Protein AF-A0A2D4P867-F1 (afdb_monomer_lite)

Foldseek 3Di:
DLPAPVPDDDPVVVLVVLVVLCVQQLPDPDLVSLLVSLVVLLCCQQVVNDDVVVCLVRPLVSLLVCLPPPDVVSLLSSLQSLQVGVCVDCCLVPDDDPSVVSSVVSLVSQCVDPDPSSVVSSPDHPVVVVVVVVVPPPPDDDD

Structure (mmCIF, N/CA/C/O backbone):
data_AF-A0A2D4P867-F1
#
_entry.id   AF-A0A2D4P867-F1
#
loop_
_atom_site.group_PDB
_atom_site.id
_atom_site.type_symbol
_atom_site.label_atom_id
_atom_site.label_alt_id
_atom_site.label_comp_id
_atom_site.label_asym_id
_atom_site.label_entity_id
_atom_site.label_seq_id
_atom_site.pdbx_PDB_ins_code
_atom_site.Cartn_x
_atom_site.Cartn_y
_atom_site.Cartn_z
_atom_site.occupancy
_atom_site.B_iso_or_equiv
_atom_site.auth_seq_id
_atom_site.auth_comp_id
_atom_site.auth_asym_id
_atom_site.auth_atom_id
_atom_site.pdbx_PDB_model_num
ATOM 1 N N . MET A 1 1 ? 0.156 -19.054 -6.663 1.00 41.53 1 MET A N 1
ATOM 2 C CA . MET A 1 1 ? 0.547 -19.445 -8.039 1.00 41.53 1 MET A CA 1
ATOM 3 C C . MET A 1 1 ? 0.154 -18.311 -8.995 1.00 41.53 1 MET A C 1
ATOM 5 O O . MET A 1 1 ? -0.761 -18.475 -9.788 1.00 41.53 1 MET A O 1
ATOM 9 N N . VAL A 1 2 ? 0.814 -17.148 -8.898 1.00 49.25 2 VAL A N 1
ATOM 10 C CA . VAL A 1 2 ? 0.695 -16.050 -9.876 1.00 49.25 2 VAL A CA 1
ATOM 11 C C . VAL A 1 2 ? 1.964 -16.117 -10.720 1.00 49.25 2 VAL A C 1
ATOM 13 O O . VAL A 1 2 ? 3.015 -15.618 -10.346 1.00 49.25 2 VAL A O 1
ATOM 16 N N . LYS A 1 3 ? 1.930 -16.904 -11.798 1.00 51.78 3 LYS A N 1
ATOM 17 C CA . LYS A 1 3 ? 3.107 -17.098 -12.653 1.00 51.78 3 LYS A CA 1
ATOM 18 C C . LYS A 1 3 ? 3.286 -15.883 -13.571 1.00 51.78 3 LYS A C 1
ATOM 20 O O . LYS A 1 3 ? 2.341 -15.509 -14.256 1.00 51.78 3 LYS A O 1
ATOM 25 N N . LYS A 1 4 ? 4.513 -15.336 -13.564 1.00 56.38 4 LYS A N 1
ATOM 26 C CA . LYS A 1 4 ? 5.119 -14.310 -14.442 1.00 56.38 4 LYS A CA 1
ATOM 27 C C . LYS A 1 4 ? 4.207 -13.778 -15.554 1.00 56.38 4 LYS A C 1
ATOM 29 O O . LYS A 1 4 ? 4.150 -14.341 -16.646 1.00 56.38 4 LYS A O 1
ATOM 34 N N . LEU A 1 5 ? 3.583 -12.634 -15.281 1.00 59.00 5 LEU A N 1
ATOM 35 C CA . LEU A 1 5 ? 2.770 -11.871 -16.234 1.00 59.00 5 LEU A CA 1
ATOM 36 C C . LEU A 1 5 ? 3.606 -11.269 -17.379 1.00 59.00 5 LEU A C 1
ATOM 38 O O . LEU A 1 5 ? 3.064 -10.947 -18.427 1.00 59.00 5 LEU A O 1
ATOM 42 N N . TYR A 1 6 ? 4.925 -11.148 -17.208 1.00 53.50 6 TYR A N 1
ATOM 43 C CA . TYR A 1 6 ? 5.788 -10.352 -18.086 1.00 53.50 6 TYR A CA 1
ATOM 44 C C . TYR A 1 6 ? 6.401 -11.104 -19.288 1.00 53.50 6 TYR A C 1
ATOM 46 O O . TYR A 1 6 ? 7.069 -10.498 -20.117 1.00 53.50 6 TYR A O 1
ATOM 54 N N . ASN A 1 7 ? 6.182 -12.416 -19.443 1.00 53.56 7 ASN A N 1
ATOM 55 C CA . ASN A 1 7 ? 6.927 -13.196 -20.448 1.00 53.56 7 ASN A CA 1
ATOM 56 C C . ASN A 1 7 ? 6.487 -13.007 -21.918 1.00 53.56 7 ASN A C 1
ATOM 58 O O . ASN A 1 7 ? 7.154 -13.567 -22.782 1.00 53.56 7 ASN A O 1
ATOM 62 N N . ALA A 1 8 ? 5.426 -12.236 -22.205 1.00 55.47 8 ALA A N 1
ATOM 63 C CA . ALA A 1 8 ? 5.212 -11.505 -23.472 1.00 55.47 8 ALA A CA 1
ATOM 64 C C . ALA A 1 8 ? 3.845 -10.775 -23.509 1.00 55.47 8 ALA A C 1
ATOM 66 O O . ALA A 1 8 ? 2.880 -11.327 -24.043 1.00 55.47 8 ALA A O 1
ATOM 67 N N . PRO A 1 9 ? 3.733 -9.531 -23.010 1.00 52.50 9 PRO A N 1
ATOM 68 C CA . PRO A 1 9 ? 2.582 -8.684 -23.308 1.00 52.50 9 PRO A CA 1
ATOM 69 C C . PRO A 1 9 ? 3.006 -7.435 -24.081 1.00 52.50 9 PRO A C 1
ATOM 71 O O . PRO A 1 9 ? 3.987 -6.770 -23.755 1.00 52.50 9 PRO A O 1
ATOM 74 N N . THR A 1 10 ? 2.217 -7.064 -25.083 1.00 60.00 10 THR A N 1
ATOM 75 C CA . THR A 1 10 ? 2.177 -5.680 -25.562 1.00 60.00 10 THR A CA 1
ATOM 76 C C . THR A 1 10 ? 1.997 -4.742 -24.357 1.00 60.00 10 THR A C 1
ATOM 78 O O . THR A 1 10 ? 1.150 -5.049 -23.513 1.00 60.00 10 THR A O 1
ATOM 81 N N . PRO A 1 11 ? 2.735 -3.617 -24.253 1.00 63.97 11 PRO A N 1
ATOM 82 C CA . PRO A 1 11 ? 2.706 -2.718 -23.088 1.00 63.97 11 PRO A CA 1
ATOM 83 C C . PRO A 1 11 ? 1.297 -2.337 -22.601 1.00 63.97 11 PRO A C 1
ATOM 85 O O . PRO A 1 11 ? 1.071 -2.171 -21.406 1.00 63.97 11 PRO A O 1
ATOM 88 N N . THR A 1 12 ? 0.329 -2.287 -23.519 1.00 74.31 12 THR A N 1
ATOM 89 C CA . THR A 1 12 ? -1.091 -2.041 -23.244 1.00 74.31 12 THR A CA 1
ATOM 90 C C . THR A 1 12 ? -1.719 -3.057 -22.288 1.00 74.31 12 THR A C 1
ATOM 92 O O . THR A 1 12 ? -2.410 -2.658 -21.362 1.00 74.31 12 THR A O 1
ATOM 95 N N . PHE A 1 13 ? -1.428 -4.354 -22.429 1.00 81.00 13 PHE A N 1
ATOM 96 C CA . PHE A 1 13 ? -2.064 -5.396 -21.614 1.00 81.00 13 PHE A CA 1
ATOM 97 C C . PHE A 1 13 ? -1.702 -5.282 -20.131 1.00 81.00 13 PHE A C 1
ATOM 99 O O . PHE A 1 13 ? -2.540 -5.512 -19.262 1.00 81.00 13 PHE A O 1
ATOM 106 N N . VAL A 1 14 ? -0.449 -4.932 -19.831 1.00 81.38 14 VAL A N 1
ATOM 107 C CA . VAL A 1 14 ? 0.003 -4.795 -18.441 1.00 81.38 14 VAL A CA 1
ATOM 108 C C . VAL A 1 14 ? -0.685 -3.598 -17.787 1.00 81.38 14 VAL A C 1
ATOM 110 O O . VAL A 1 14 ? -1.171 -3.713 -16.665 1.00 81.38 14 VAL A O 1
ATOM 113 N N . ILE A 1 15 ? -0.785 -2.478 -18.504 1.00 86.06 15 ILE A N 1
ATOM 114 C CA . ILE A 1 15 ? -1.483 -1.278 -18.032 1.00 86.06 15 ILE A CA 1
ATOM 115 C C . ILE A 1 15 ? -2.979 -1.564 -17.839 1.00 86.06 15 ILE A C 1
ATOM 117 O O . ILE A 1 15 ? -3.532 -1.225 -16.795 1.00 86.06 15 ILE A O 1
ATOM 121 N N . ASP A 1 16 ? -3.623 -2.248 -18.788 1.00 89.00 16 ASP A N 1
ATOM 122 C CA . ASP A 1 16 ? -5.038 -2.629 -18.696 1.00 89.00 16 ASP A CA 1
ATOM 123 C C . ASP A 1 16 ? -5.301 -3.536 -17.486 1.00 89.00 16 ASP A C 1
ATOM 125 O O . ASP A 1 16 ? -6.262 -3.327 -16.743 1.00 89.00 16 ASP A O 1
ATOM 129 N N . LEU A 1 17 ? -4.414 -4.504 -17.230 1.00 89.31 17 LEU A N 1
ATOM 130 C CA . LEU A 1 17 ? -4.494 -5.356 -16.046 1.00 89.31 17 LEU A CA 1
ATOM 131 C C . LEU A 1 17 ? -4.343 -4.545 -14.753 1.00 89.31 17 LEU A C 1
ATOM 133 O O . LEU A 1 17 ? -5.103 -4.759 -13.810 1.00 89.31 17 LEU A O 1
ATOM 137 N N . MET A 1 18 ? -3.385 -3.616 -14.691 1.00 93.00 18 MET A N 1
ATOM 138 C CA . MET A 1 18 ? -3.193 -2.764 -13.514 1.00 93.00 18 MET A CA 1
ATOM 139 C C . MET A 1 18 ? -4.413 -1.872 -13.257 1.00 93.00 18 MET A C 1
ATOM 141 O O . MET A 1 18 ? -4.870 -1.782 -12.117 1.00 93.00 18 MET A O 1
ATOM 145 N N . ASN A 1 19 ? -5.003 -1.302 -14.310 1.00 93.62 19 ASN A N 1
ATOM 146 C CA . ASN A 1 19 ? -6.250 -0.545 -14.216 1.00 93.62 19 ASN A CA 1
ATOM 147 C C . ASN A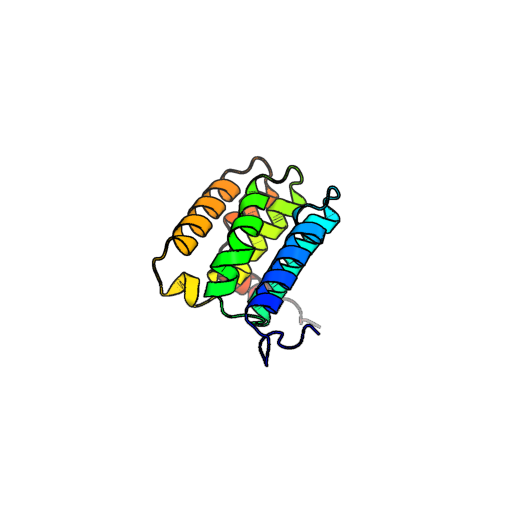 1 19 ? -7.403 -1.413 -13.694 1.00 93.62 19 ASN A C 1
ATOM 149 O O . ASN A 1 19 ? -8.103 -1.003 -12.771 1.00 93.62 19 ASN A O 1
ATOM 153 N N . GLU A 1 20 ? -7.564 -2.638 -14.197 1.00 95.25 20 GLU A N 1
ATOM 154 C CA . GLU A 1 20 ? -8.598 -3.562 -13.712 1.00 95.25 20 GLU A CA 1
ATOM 155 C C . GLU A 1 20 ? -8.408 -3.906 -12.222 1.00 95.25 20 GL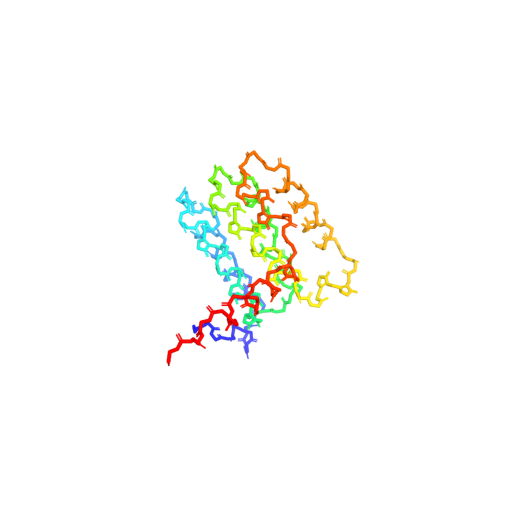U A C 1
ATOM 157 O O . GLU A 1 20 ? -9.377 -3.951 -11.460 1.00 95.25 20 GLU A O 1
ATOM 162 N N . LEU A 1 21 ? -7.166 -4.098 -11.758 1.00 96.31 21 LEU A N 1
ATOM 163 C CA . LEU A 1 21 ? -6.883 -4.315 -10.334 1.00 96.31 21 LEU A CA 1
ATOM 164 C C . LEU A 1 21 ? -7.302 -3.110 -9.479 1.00 96.31 21 LEU A C 1
ATOM 166 O O . LEU A 1 21 ? -7.890 -3.284 -8.405 1.00 96.31 21 LEU A O 1
ATOM 170 N N . ILE A 1 22 ? -7.032 -1.896 -9.962 1.00 96.69 22 ILE A N 1
ATOM 171 C CA . ILE A 1 22 ? -7.400 -0.651 -9.284 1.00 96.69 22 ILE A CA 1
ATOM 172 C C . ILE A 1 22 ? -8.928 -0.510 -9.215 1.00 96.69 22 ILE A C 1
ATOM 174 O O . ILE A 1 22 ? -9.478 -0.290 -8.131 1.00 96.69 22 ILE A O 1
ATOM 178 N N . GLU A 1 23 ? -9.627 -0.678 -10.338 1.00 96.94 23 GLU A N 1
ATOM 179 C CA . GLU A 1 23 ? -11.086 -0.538 -10.398 1.00 96.94 23 GLU A CA 1
ATOM 180 C C . GLU A 1 23 ? -11.797 -1.568 -9.515 1.00 96.94 23 GLU A C 1
ATOM 182 O O . GLU A 1 23 ? -12.734 -1.234 -8.786 1.00 96.94 23 GLU A O 1
ATOM 187 N N . ARG A 1 24 ? -11.344 -2.826 -9.528 1.00 96.69 24 ARG A N 1
ATOM 188 C CA . ARG A 1 24 ? -12.024 -3.896 -8.789 1.00 96.69 24 ARG A CA 1
ATOM 189 C C . ARG A 1 24 ? -11.720 -3.914 -7.302 1.00 96.69 24 ARG A C 1
ATOM 191 O O . ARG A 1 24 ? -12.620 -4.196 -6.506 1.00 96.69 24 ARG A O 1
ATOM 198 N N . PHE A 1 25 ? -10.460 -3.705 -6.924 1.00 98.06 25 PHE A N 1
ATOM 199 C CA . PHE A 1 25 ? -9.996 -3.982 -5.564 1.00 98.06 25 PHE A CA 1
ATOM 200 C C . PHE A 1 25 ? -9.690 -2.705 -4.790 1.00 98.06 25 PHE A C 1
ATOM 202 O O . PHE A 1 25 ? -10.241 -2.528 -3.703 1.00 98.06 25 PHE A O 1
ATOM 209 N N . TYR A 1 26 ? -8.904 -1.780 -5.350 1.00 97.50 26 TYR A N 1
ATOM 210 C CA . TYR A 1 26 ? -8.599 -0.512 -4.675 1.00 97.50 26 TYR A CA 1
ATOM 211 C C . TYR A 1 26 ? -9.857 0.352 -4.491 1.00 97.50 26 TYR A C 1
ATOM 213 O O . TYR A 1 26 ? -10.135 0.814 -3.385 1.00 97.50 26 TYR A O 1
ATOM 221 N N . ARG A 1 27 ? -10.683 0.507 -5.536 1.00 96.88 27 ARG A N 1
ATOM 222 C CA . ARG A 1 27 ? -11.943 1.274 -5.453 1.00 96.88 27 ARG A CA 1
ATOM 223 C C . ARG A 1 27 ? -13.097 0.499 -4.815 1.00 96.88 27 ARG A C 1
ATOM 225 O O . ARG A 1 27 ? -14.217 1.006 -4.739 1.00 96.88 27 ARG A O 1
ATOM 232 N N . CYS A 1 28 ? -12.855 -0.721 -4.330 1.00 97.25 28 CYS A N 1
ATOM 233 C CA . CYS A 1 28 ? -13.905 -1.537 -3.740 1.00 97.25 28 CYS A CA 1
ATOM 234 C C . CYS A 1 28 ? -14.512 -0.834 -2.507 1.00 97.25 28 CYS A C 1
ATOM 236 O O . CYS A 1 28 ? -13.783 -0.470 -1.576 1.00 97.25 28 CYS A O 1
ATOM 238 N N . PRO A 1 29 ? -15.849 -0.692 -2.411 1.00 96.56 29 PRO A N 1
ATOM 239 C CA . PRO A 1 29 ? -16.478 -0.052 -1.253 1.00 96.56 29 PRO A CA 1
ATOM 240 C C . PRO A 1 29 ? -16.290 -0.866 0.038 1.00 96.56 29 PRO A C 1
ATOM 242 O O . PRO A 1 29 ? -16.236 -0.306 1.144 1.00 96.56 29 PRO A O 1
ATOM 245 N N . LYS A 1 30 ? -16.146 -2.192 -0.089 1.00 98.00 30 LYS A N 1
ATOM 246 C CA . LYS A 1 30 ? -15.881 -3.105 1.027 1.00 98.00 30 LYS A CA 1
ATOM 247 C C . LYS A 1 30 ? -14.397 -3.094 1.380 1.00 98.00 30 LYS A C 1
ATOM 249 O O . LYS A 1 30 ? -13.542 -3.207 0.508 1.00 98.00 30 LYS A O 1
ATOM 254 N N . TRP A 1 31 ? -14.103 -3.034 2.677 1.00 97.94 31 TRP A N 1
ATOM 255 C CA . TRP A 1 31 ? -12.727 -3.055 3.184 1.00 97.94 31 TRP A CA 1
ATOM 256 C C . TRP A 1 31 ? -11.968 -4.322 2.782 1.00 97.94 31 TRP A C 1
ATOM 258 O O . TRP A 1 31 ? -10.773 -4.252 2.524 1.00 97.94 31 TRP A O 1
ATOM 268 N N . SER A 1 32 ? -12.657 -5.459 2.655 1.00 98.12 32 SER A N 1
ATOM 269 C CA . SER A 1 32 ? -12.037 -6.719 2.242 1.00 98.12 32 SER A CA 1
ATOM 270 C C . SER A 1 32 ? -11.496 -6.670 0.812 1.00 98.12 32 SER A C 1
ATOM 272 O O . SER A 1 32 ? -10.457 -7.261 0.539 1.00 98.12 32 SER A O 1
ATOM 274 N N . GLY A 1 33 ? -12.143 -5.927 -0.093 1.00 98.44 33 GLY A N 1
ATOM 275 C CA . GLY A 1 33 ? -11.625 -5.715 -1.447 1.00 98.44 33 GLY A CA 1
ATOM 276 C C . GLY A 1 33 ? -10.356 -4.866 -1.449 1.00 98.44 33 GLY A C 1
ATOM 277 O O . GLY A 1 33 ? -9.410 -5.179 -2.162 1.00 98.44 33 GLY A O 1
ATOM 278 N N . ARG A 1 34 ? -10.290 -3.856 -0.576 1.00 98.62 34 ARG A N 1
ATOM 279 C CA . ARG A 1 34 ? -9.103 -3.001 -0.444 1.00 98.62 34 ARG A CA 1
ATOM 280 C C . ARG A 1 34 ? -7.946 -3.718 0.244 1.00 98.62 34 ARG A C 1
ATOM 282 O O . ARG A 1 34 ? -6.809 -3.554 -0.173 1.00 98.62 34 ARG A O 1
ATOM 289 N N . GLN A 1 35 ? -8.216 -4.601 1.207 1.00 98.38 35 GLN A N 1
ATOM 290 C CA . GLN A 1 35 ? -7.188 -5.520 1.707 1.00 98.38 35 GLN A CA 1
ATOM 291 C C . GLN A 1 35 ? -6.704 -6.486 0.625 1.00 98.38 35 GLN A C 1
ATOM 293 O O . GLN A 1 35 ? -5.504 -6.712 0.517 1.00 98.38 35 GLN A O 1
ATOM 298 N N . ALA A 1 36 ? -7.608 -7.019 -0.206 1.00 98.44 36 ALA A N 1
ATOM 299 C CA . ALA A 1 36 ? -7.210 -7.850 -1.338 1.00 98.44 36 ALA A CA 1
ATOM 300 C C . ALA A 1 36 ? -6.298 -7.083 -2.309 1.00 98.44 36 ALA A C 1
ATOM 302 O O . ALA A 1 36 ? -5.324 -7.659 -2.776 1.00 98.44 36 ALA A O 1
ATOM 303 N N . PHE A 1 37 ? -6.543 -5.788 -2.547 1.00 98.62 37 PHE A N 1
ATOM 304 C CA . PHE A 1 37 ? -5.623 -4.949 -3.320 1.00 98.62 37 PHE A CA 1
ATOM 305 C C . PHE A 1 37 ? -4.220 -4.917 -2.701 1.00 98.62 37 PHE A C 1
ATOM 307 O O . PHE A 1 37 ? -3.249 -5.185 -3.401 1.00 98.62 37 PHE A O 1
ATOM 314 N N . VAL A 1 38 ? -4.109 -4.668 -1.389 1.00 98.62 38 VAL A N 1
ATOM 315 C CA . VAL A 1 38 ? -2.803 -4.661 -0.706 1.00 98.62 38 VAL A CA 1
ATOM 316 C C . VAL A 1 38 ? -2.111 -6.022 -0.809 1.00 98.62 38 VAL A C 1
ATOM 318 O O . VAL A 1 38 ? -0.931 -6.070 -1.140 1.00 98.62 38 VAL A O 1
ATOM 321 N N . PHE A 1 39 ? -2.835 -7.129 -0.606 1.00 98.12 39 PHE A N 1
ATOM 322 C CA . PHE A 1 39 ? -2.273 -8.475 -0.764 1.00 98.12 39 PHE A CA 1
ATOM 323 C C . PHE A 1 39 ? -1.809 -8.757 -2.195 1.00 98.12 39 PHE A C 1
ATOM 325 O O . PHE A 1 39 ? -0.747 -9.339 -2.383 1.00 98.12 39 PHE A O 1
ATOM 332 N N . ILE A 1 40 ? -2.567 -8.328 -3.207 1.00 97.56 40 ILE A N 1
ATOM 333 C CA . ILE A 1 40 ? -2.166 -8.470 -4.611 1.00 97.56 40 ILE A CA 1
ATOM 334 C C . ILE A 1 40 ? -0.882 -7.676 -4.875 1.00 97.56 40 ILE A C 1
ATOM 336 O O . ILE A 1 40 ? 0.043 -8.219 -5.473 1.00 97.56 40 ILE A O 1
ATOM 340 N N . CYS A 1 41 ? -0.790 -6.429 -4.396 1.00 98.19 41 CYS A N 1
ATOM 341 C CA . CYS A 1 41 ? 0.438 -5.640 -4.483 1.00 98.19 41 CYS A CA 1
ATOM 342 C C . CYS A 1 41 ? 1.606 -6.337 -3.778 1.00 98.19 41 CYS A C 1
ATOM 344 O O . CYS A 1 41 ? 2.684 -6.432 -4.354 1.00 98.19 41 CYS A O 1
ATOM 346 N N . GLN A 1 42 ? 1.390 -6.868 -2.573 1.00 97.38 42 GLN A N 1
ATOM 347 C CA . GLN A 1 42 ? 2.400 -7.618 -1.834 1.00 97.38 42 GLN A CA 1
ATOM 348 C C . GLN A 1 42 ? 2.900 -8.827 -2.636 1.00 97.38 42 GLN A C 1
ATOM 350 O O . GLN A 1 42 ? 4.101 -8.947 -2.841 1.00 97.38 42 GLN A O 1
ATOM 355 N N . THR A 1 43 ? 2.002 -9.666 -3.164 1.00 96.56 43 THR A N 1
ATOM 356 C CA . THR A 1 43 ? 2.376 -10.822 -3.998 1.00 96.56 43 THR A CA 1
ATOM 357 C C . THR A 1 43 ? 3.130 -10.397 -5.254 1.00 96.56 43 THR A C 1
ATOM 359 O O . THR A 1 43 ? 4.115 -11.024 -5.620 1.00 96.56 43 THR A O 1
ATOM 362 N N . ILE A 1 44 ? 2.702 -9.317 -5.911 1.00 95.38 44 ILE A N 1
ATOM 363 C CA . ILE A 1 44 ? 3.399 -8.765 -7.076 1.00 95.38 44 ILE A CA 1
ATOM 364 C C . ILE A 1 44 ? 4.847 -8.394 -6.739 1.00 95.38 44 ILE A C 1
ATOM 366 O O . ILE A 1 44 ? 5.739 -8.686 -7.537 1.00 95.38 44 ILE A O 1
ATOM 370 N N . ILE A 1 45 ? 5.058 -7.752 -5.586 1.00 95.81 45 ILE A N 1
ATOM 371 C CA . ILE A 1 45 ? 6.380 -7.352 -5.105 1.00 95.81 45 ILE A CA 1
ATOM 372 C C . ILE A 1 45 ? 7.196 -8.601 -4.753 1.00 95.81 45 ILE A C 1
ATOM 374 O O . ILE A 1 45 ? 8.315 -8.741 -5.227 1.00 95.81 45 ILE A O 1
ATOM 378 N N . GLU A 1 46 ? 6.663 -9.515 -3.941 1.00 95.06 46 GLU A N 1
ATOM 379 C CA . GLU A 1 46 ? 7.377 -10.711 -3.463 1.00 95.06 46 GLU A CA 1
ATOM 380 C C . GLU A 1 46 ? 7.797 -11.632 -4.609 1.00 95.06 46 GLU A C 1
ATOM 382 O O . GLU A 1 46 ? 8.962 -12.016 -4.680 1.00 95.06 46 GLU A O 1
ATOM 387 N N . ASP A 1 47 ? 6.877 -11.915 -5.533 1.00 94.56 47 ASP A N 1
ATOM 388 C CA . ASP A 1 47 ? 7.086 -12.848 -6.646 1.00 94.56 47 ASP A CA 1
ATOM 389 C C . ASP A 1 47 ? 7.757 -12.188 -7.874 1.00 94.56 47 ASP A C 1
ATOM 391 O O . ASP A 1 47 ? 7.882 -12.831 -8.922 1.00 94.56 47 ASP A O 1
ATOM 395 N N . ASP A 1 48 ? 8.148 -10.909 -7.779 1.00 91.06 48 ASP A N 1
ATOM 396 C CA . ASP A 1 48 ? 8.725 -10.105 -8.870 1.00 91.06 48 ASP A CA 1
ATOM 397 C C . ASP A 1 48 ? 7.910 -10.235 -10.174 1.00 91.06 48 ASP A C 1
ATOM 399 O O . ASP A 1 48 ? 8.424 -10.502 -11.268 1.00 91.06 48 ASP A O 1
ATOM 403 N N . CYS A 1 49 ? 6.585 -10.090 -10.051 1.00 89.88 49 CYS A N 1
ATOM 404 C CA . CYS A 1 49 ? 5.645 -10.317 -11.152 1.00 89.88 49 CYS A CA 1
ATOM 405 C C . CYS A 1 49 ? 5.769 -9.283 -12.281 1.00 89.88 49 CYS A C 1
ATOM 407 O O . CYS A 1 49 ? 5.379 -9.577 -13.418 1.00 89.88 49 CYS A O 1
ATOM 409 N N . LEU A 1 50 ? 6.283 -8.091 -11.966 1.00 89.75 50 LEU A N 1
ATOM 410 C CA . LEU A 1 50 ? 6.610 -7.030 -12.912 1.00 89.75 50 LEU A CA 1
ATOM 411 C C . LEU A 1 50 ? 7.838 -6.227 -12.450 1.00 89.75 50 LEU A C 1
ATOM 413 O O . LEU A 1 50 ? 8.138 -6.214 -11.255 1.00 89.75 50 LEU A O 1
ATOM 417 N N . PRO A 1 51 ? 8.530 -5.541 -13.378 1.00 91.69 51 PRO A N 1
ATOM 418 C CA . PRO A 1 51 ? 9.600 -4.608 -13.039 1.00 91.69 51 PRO A CA 1
ATOM 419 C C . PRO A 1 51 ? 9.156 -3.552 -12.011 1.00 91.69 51 PRO A C 1
ATOM 421 O O . PRO A 1 51 ? 8.037 -3.038 -12.071 1.00 91.69 51 PRO A O 1
ATOM 424 N N . MET A 1 52 ? 10.025 -3.234 -11.048 1.00 93.56 52 MET A N 1
ATOM 425 C CA . MET A 1 52 ? 9.655 -2.380 -9.911 1.00 93.56 52 MET A CA 1
ATOM 426 C C . MET A 1 52 ? 9.368 -0.925 -10.306 1.00 93.56 52 MET A C 1
ATOM 428 O O . MET A 1 52 ? 8.570 -0.262 -9.654 1.00 93.56 52 MET A O 1
ATOM 432 N N . ASP A 1 53 ? 9.967 -0.441 -11.392 1.00 91.69 53 ASP A N 1
ATOM 433 C CA . ASP A 1 53 ? 9.659 0.862 -11.987 1.00 91.69 53 ASP A CA 1
ATOM 434 C C . ASP A 1 53 ? 8.200 0.938 -12.464 1.00 91.69 53 ASP A C 1
ATOM 436 O O . ASP A 1 53 ? 7.505 1.898 -12.147 1.00 91.69 53 ASP A O 1
ATOM 440 N N . HIS A 1 54 ? 7.695 -0.113 -13.113 1.00 92.88 54 HIS A N 1
ATOM 441 C CA . HIS A 1 54 ? 6.293 -0.210 -13.518 1.00 92.88 54 HIS A CA 1
ATOM 442 C C . HIS A 1 54 ? 5.378 -0.328 -12.293 1.00 92.88 54 HIS A C 1
ATOM 444 O O . HIS A 1 54 ? 4.322 0.297 -12.232 1.00 92.88 54 HIS A O 1
ATOM 450 N N . PHE A 1 55 ? 5.773 -1.093 -11.272 1.00 95.62 55 PHE A N 1
ATOM 451 C CA . PHE A 1 55 ? 4.994 -1.158 -10.034 1.00 95.62 55 PHE A CA 1
ATOM 452 C C . PHE A 1 55 ? 4.872 0.229 -9.395 1.00 95.62 55 PHE A C 1
ATOM 454 O O . PHE A 1 55 ? 3.775 0.647 -9.008 1.00 95.62 55 PHE A O 1
ATOM 461 N N . ALA A 1 56 ? 5.997 0.940 -9.319 1.00 95.31 56 ALA A N 1
ATOM 462 C CA . ALA A 1 56 ? 6.085 2.265 -8.738 1.00 95.31 56 ALA A CA 1
ATOM 463 C C . ALA A 1 56 ? 5.297 3.315 -9.538 1.00 95.31 56 ALA A C 1
ATOM 465 O O . ALA A 1 56 ? 4.691 4.199 -8.942 1.00 95.31 56 ALA A O 1
ATOM 466 N N . GLU A 1 57 ? 5.240 3.188 -10.863 1.00 93.94 57 GLU A N 1
ATOM 467 C CA . GLU A 1 57 ? 4.485 4.099 -11.724 1.00 93.94 57 GLU A CA 1
ATOM 468 C C . GLU A 1 57 ? 2.965 3.894 -11.608 1.00 93.94 57 GLU A C 1
ATOM 470 O O . GLU A 1 57 ? 2.214 4.853 -11.425 1.00 93.94 57 GLU A O 1
ATOM 475 N N . TYR A 1 58 ? 2.489 2.648 -11.679 1.00 95.19 58 TYR A N 1
ATOM 476 C CA . TYR A 1 58 ? 1.060 2.376 -11.874 1.00 95.19 58 TYR A CA 1
ATOM 477 C C . TYR A 1 58 ? 0.314 1.982 -10.588 1.00 95.19 58 TYR A C 1
ATOM 479 O O . TYR A 1 58 ? -0.827 2.400 -10.373 1.00 95.19 58 TYR A O 1
ATOM 487 N N . LEU A 1 59 ? 0.928 1.186 -9.705 1.00 97.69 59 LEU A N 1
ATOM 488 C CA . LEU A 1 59 ? 0.245 0.619 -8.532 1.00 97.69 59 LEU A CA 1
ATOM 489 C C . LEU A 1 59 ? 0.590 1.344 -7.232 1.00 97.69 59 LEU A C 1
ATOM 491 O O . LEU A 1 59 ? -0.290 1.532 -6.388 1.00 97.69 59 LEU A O 1
ATOM 495 N N . LEU A 1 60 ? 1.839 1.782 -7.069 1.00 97.94 60 LEU A N 1
ATOM 496 C CA . LEU A 1 60 ? 2.303 2.410 -5.835 1.00 97.94 60 LEU A CA 1
ATOM 497 C C . LEU A 1 60 ? 1.485 3.647 -5.421 1.00 97.94 60 LEU A C 1
ATOM 499 O O . LEU A 1 60 ? 1.125 3.704 -4.246 1.00 97.94 60 LEU A O 1
ATOM 503 N N . PRO A 1 61 ? 1.093 4.590 -6.306 1.00 98.12 61 PRO A N 1
ATOM 504 C CA . PRO A 1 61 ? 0.304 5.752 -5.885 1.00 98.12 61 PRO A CA 1
ATOM 505 C C . PRO A 1 61 ? -1.021 5.356 -5.216 1.00 98.12 61 PRO A C 1
ATOM 507 O O . PRO A 1 61 ? -1.429 5.938 -4.211 1.00 98.12 61 PRO A O 1
ATOM 510 N N . HIS A 1 62 ? -1.665 4.312 -5.741 1.00 98.50 62 HIS A N 1
ATOM 511 C CA . HIS A 1 62 ? -2.919 3.768 -5.226 1.00 98.50 62 HIS A CA 1
ATOM 512 C C . HIS A 1 62 ? -2.704 3.018 -3.909 1.00 98.50 62 HIS A C 1
ATOM 514 O O . HIS A 1 62 ? -3.493 3.159 -2.976 1.00 98.50 62 HIS A O 1
ATOM 520 N N . LEU A 1 63 ? -1.611 2.255 -3.810 1.00 98.69 63 LEU A N 1
ATOM 521 C CA . LEU A 1 63 ? -1.227 1.571 -2.580 1.00 98.69 63 LEU A CA 1
ATOM 522 C C . LEU A 1 63 ? -0.962 2.571 -1.446 1.00 98.69 63 LEU A C 1
ATOM 524 O O . LEU A 1 63 ? -1.511 2.407 -0.360 1.00 98.69 63 LEU A O 1
ATOM 528 N N . LEU A 1 64 ? -0.188 3.631 -1.698 1.00 98.69 64 LEU A N 1
ATOM 529 C CA . LEU A 1 64 ? 0.125 4.655 -0.694 1.00 98.69 64 LEU A CA 1
ATOM 530 C C . LEU A 1 64 ? -1.116 5.447 -0.263 1.00 98.69 64 LEU A C 1
ATOM 532 O O . LEU A 1 64 ? -1.253 5.776 0.915 1.00 98.69 64 LEU A O 1
ATOM 536 N N . HIS A 1 65 ? -2.071 5.684 -1.169 1.00 98.62 65 HIS A N 1
ATOM 537 C CA . HIS A 1 65 ? -3.324 6.365 -0.824 1.00 98.62 65 HIS A CA 1
ATOM 538 C C . HIS A 1 65 ? -4.146 5.616 0.243 1.00 98.62 65 HIS A C 1
ATOM 540 O O . HIS A 1 65 ? -4.908 6.235 0.991 1.00 98.62 65 HIS A O 1
ATOM 546 N N . LEU A 1 66 ? -3.956 4.298 0.392 1.00 98.75 66 LEU A N 1
ATOM 547 C CA . LEU A 1 66 ? -4.603 3.522 1.454 1.00 98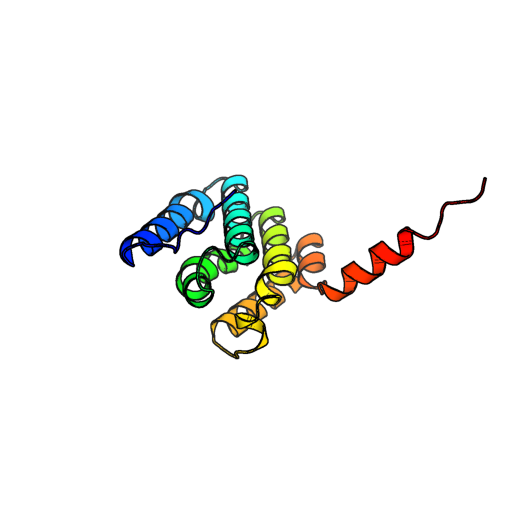.75 66 LEU A CA 1
ATOM 548 C C . LEU A 1 66 ? -4.132 3.902 2.864 1.00 98.75 66 LEU A C 1
ATOM 550 O O . LEU A 1 66 ? -4.777 3.502 3.830 1.00 98.75 66 LEU A O 1
ATOM 554 N N . ALA A 1 67 ? -3.094 4.730 3.017 1.00 98.69 67 ALA A N 1
ATOM 555 C CA . ALA A 1 67 ? -2.745 5.310 4.311 1.00 98.69 67 ALA A CA 1
ATOM 556 C C . ALA A 1 67 ? -3.860 6.203 4.881 1.00 98.69 67 ALA A C 1
ATOM 558 O O . ALA A 1 67 ? -3.925 6.409 6.086 1.00 98.69 67 ALA A O 1
ATOM 559 N N . SER A 1 68 ? -4.778 6.685 4.037 1.00 98.19 68 SER A N 1
ATOM 560 C CA . SER A 1 68 ? -5.975 7.423 4.459 1.00 98.19 68 SER A CA 1
ATOM 561 C C . SER A 1 68 ? -7.240 6.552 4.525 1.00 98.19 68 SER A C 1
ATOM 563 O O . SER A 1 68 ? -8.341 7.082 4.683 1.00 98.19 68 SER A O 1
ATOM 565 N N . ASP A 1 69 ? -7.134 5.221 4.389 1.00 98.69 69 ASP A N 1
ATOM 566 C CA . ASP A 1 69 ? -8.304 4.340 4.465 1.00 98.69 69 ASP A CA 1
ATOM 567 C C . ASP A 1 69 ? -8.993 4.488 5.820 1.00 98.69 69 ASP A C 1
ATOM 569 O O . ASP A 1 69 ? -8.345 4.497 6.859 1.00 98.69 69 ASP A O 1
ATOM 573 N N . ARG A 1 70 ? -10.322 4.537 5.843 1.00 98.06 70 ARG A N 1
ATOM 574 C CA . ARG A 1 70 ? -11.099 4.633 7.086 1.00 98.06 70 ARG A CA 1
ATOM 575 C C . ARG A 1 70 ? -10.965 3.414 8.005 1.00 98.06 70 ARG A C 1
ATOM 577 O O . ARG A 1 70 ? -11.258 3.527 9.191 1.00 98.06 70 ARG A O 1
ATOM 584 N N . VAL A 1 71 ? -10.575 2.249 7.485 1.00 98.62 71 VAL A N 1
ATOM 585 C CA . VAL A 1 71 ? -10.487 0.997 8.249 1.00 98.62 71 VAL A CA 1
ATOM 586 C C . VAL A 1 71 ? -9.045 0.742 8.704 1.00 98.62 71 VAL A C 1
ATOM 588 O O . VAL A 1 71 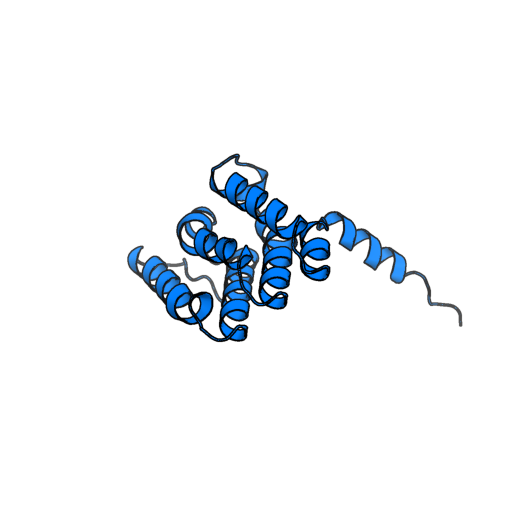? -8.195 0.482 7.850 1.00 98.62 71 VAL A O 1
ATOM 591 N N . PRO A 1 72 ? -8.759 0.719 10.023 1.00 98.50 72 PRO A N 1
ATOM 592 C CA . PRO A 1 72 ? -7.404 0.506 10.537 1.00 98.50 72 PRO A CA 1
ATOM 593 C C . PRO A 1 72 ? -6.745 -0.772 10.025 1.00 98.50 72 PRO A C 1
ATOM 595 O O . PRO A 1 72 ? -5.597 -0.740 9.612 1.00 98.50 72 PRO A O 1
ATOM 598 N N . ASN A 1 73 ? -7.489 -1.876 9.915 1.00 98.25 73 ASN A N 1
ATOM 599 C CA . ASN A 1 73 ? -6.951 -3.143 9.407 1.00 98.25 73 ASN A CA 1
ATOM 600 C C . ASN A 1 73 ? -6.440 -3.069 7.955 1.00 98.25 73 ASN A C 1
ATOM 602 O O . ASN A 1 73 ? -5.599 -3.880 7.567 1.00 98.25 73 ASN A O 1
ATOM 606 N N . VAL A 1 74 ? -6.940 -2.137 7.134 1.00 98.81 74 VAL A N 1
ATOM 607 C CA . VAL A 1 74 ? -6.375 -1.885 5.795 1.00 98.81 74 VAL A CA 1
ATOM 608 C C . VAL A 1 74 ? -5.034 -1.167 5.935 1.00 98.81 74 VAL A C 1
ATOM 610 O O . VAL A 1 74 ? -4.052 -1.580 5.325 1.00 98.81 74 VAL A O 1
ATOM 613 N N . ARG A 1 75 ? -4.976 -0.145 6.796 1.00 98.75 75 ARG A N 1
ATOM 614 C CA . ARG A 1 75 ? -3.761 0.638 7.066 1.00 98.75 75 ARG A CA 1
ATOM 615 C C . ARG A 1 75 ? -2.664 -0.186 7.748 1.00 98.75 75 ARG A C 1
ATOM 617 O O . ARG A 1 75 ? -1.501 -0.043 7.399 1.00 98.75 75 ARG A O 1
ATOM 624 N N . VAL A 1 76 ? -3.023 -1.107 8.647 1.00 98.50 76 VAL A N 1
ATOM 625 C CA . VAL A 1 76 ? -2.100 -2.084 9.255 1.00 98.50 76 VAL A CA 1
ATOM 626 C C . VAL A 1 76 ? -1.466 -2.955 8.179 1.00 98.50 76 VAL A C 1
ATOM 628 O O . VAL A 1 76 ? -0.256 -3.176 8.193 1.00 98.50 76 VAL A O 1
ATOM 631 N N . LEU A 1 77 ? -2.277 -3.460 7.245 1.00 98.25 77 LEU A N 1
ATOM 632 C CA . LEU A 1 77 ? -1.772 -4.293 6.163 1.00 98.25 77 LEU A CA 1
ATOM 633 C C . LEU A 1 77 ? -0.844 -3.490 5.245 1.00 98.25 77 LEU A C 1
ATOM 635 O O . LEU A 1 77 ? 0.245 -3.964 4.944 1.00 98.25 77 LEU A O 1
ATOM 639 N N . LEU A 1 78 ? -1.216 -2.252 4.900 1.00 98.69 78 LEU A N 1
ATOM 640 C CA . LEU A 1 78 ? -0.337 -1.335 4.174 1.00 98.69 78 LEU A CA 1
ATOM 641 C C . LEU A 1 78 ? 1.000 -1.144 4.902 1.00 98.69 78 LEU A C 1
ATOM 643 O O . LEU A 1 78 ? 2.048 -1.328 4.292 1.00 98.69 78 LEU A O 1
ATOM 647 N N . ALA A 1 79 ? 0.978 -0.817 6.197 1.00 98.31 79 ALA A N 1
ATOM 648 C CA . ALA A 1 79 ? 2.188 -0.594 6.983 1.00 98.31 79 ALA A CA 1
ATOM 649 C C . ALA A 1 79 ? 3.126 -1.810 6.940 1.00 98.31 79 ALA A C 1
ATOM 651 O O . ALA A 1 79 ? 4.322 -1.657 6.688 1.00 98.31 79 ALA A O 1
ATOM 652 N N . LYS A 1 80 ? 2.576 -3.023 7.096 1.00 97.12 80 LYS A N 1
ATOM 653 C CA . LYS A 1 80 ? 3.333 -4.274 6.957 1.00 97.12 80 LYS A CA 1
ATOM 654 C C . LYS A 1 80 ? 3.923 -4.421 5.562 1.00 97.12 80 LYS A C 1
ATOM 656 O O . LYS A 1 80 ? 5.128 -4.602 5.453 1.00 97.12 80 LYS A O 1
ATOM 661 N N . THR A 1 81 ? 3.121 -4.282 4.508 1.00 97.62 81 THR A N 1
ATOM 662 C CA . THR A 1 81 ? 3.594 -4.417 3.123 1.00 97.62 81 THR A CA 1
ATOM 663 C C . THR A 1 81 ? 4.699 -3.410 2.795 1.00 97.62 81 THR A C 1
ATOM 665 O O . THR A 1 81 ? 5.701 -3.780 2.189 1.00 97.62 81 THR A O 1
ATOM 668 N N . LEU A 1 82 ? 4.581 -2.150 3.228 1.00 96.94 82 LEU A N 1
ATOM 669 C CA . LEU A 1 82 ? 5.629 -1.151 2.996 1.00 96.94 82 LEU A CA 1
ATOM 670 C C . LEU A 1 82 ? 6.923 -1.513 3.733 1.00 96.94 82 LEU A C 1
ATOM 672 O O . LEU A 1 82 ? 8.000 -1.500 3.140 1.00 96.94 82 LEU A O 1
ATOM 676 N N . ARG A 1 83 ? 6.822 -1.853 5.022 1.00 94.19 83 ARG A N 1
ATOM 677 C CA . ARG A 1 83 ? 7.988 -2.079 5.885 1.00 94.19 83 ARG A CA 1
ATOM 678 C C . ARG A 1 83 ? 8.675 -3.413 5.640 1.00 94.19 83 ARG A C 1
ATOM 680 O O . ARG A 1 83 ? 9.895 -3.452 5.696 1.00 94.19 83 ARG A O 1
ATOM 687 N N . GLN A 1 84 ? 7.907 -4.473 5.415 1.00 93.44 84 GLN A N 1
ATOM 688 C CA . GLN A 1 84 ? 8.371 -5.865 5.392 1.00 93.44 84 GLN A CA 1
ATOM 689 C C . GLN A 1 84 ? 8.553 -6.420 3.982 1.00 93.44 84 GLN A C 1
ATOM 691 O O . GLN A 1 84 ? 9.155 -7.472 3.831 1.00 93.44 84 GLN A O 1
ATOM 696 N N . THR A 1 85 ? 8.033 -5.737 2.962 1.00 94.12 85 THR A N 1
ATOM 697 C CA . THR A 1 85 ? 8.084 -6.237 1.587 1.00 94.12 85 THR A CA 1
ATOM 698 C C . THR A 1 85 ? 8.679 -5.200 0.644 1.00 94.12 85 THR A C 1
ATOM 700 O O . THR A 1 85 ? 9.685 -5.460 -0.010 1.00 94.12 85 THR A O 1
ATOM 703 N N . LEU A 1 86 ? 8.082 -4.007 0.566 1.00 95.19 86 LEU A N 1
ATOM 704 C CA . LEU A 1 86 ? 8.462 -3.005 -0.432 1.00 95.19 86 LEU A CA 1
ATOM 705 C C . LEU A 1 86 ? 9.877 -2.460 -0.195 1.00 95.19 86 LEU A C 1
ATOM 707 O O . LEU A 1 86 ? 10.687 -2.440 -1.117 1.00 95.19 86 LEU A O 1
ATOM 711 N N . LEU A 1 87 ? 10.186 -2.059 1.042 1.00 92.62 87 LEU A N 1
ATOM 712 C CA . LEU A 1 87 ? 11.496 -1.502 1.397 1.00 92.62 87 LEU A CA 1
ATOM 713 C C . LEU A 1 87 ? 12.639 -2.528 1.397 1.00 92.62 87 LEU A C 1
ATOM 715 O O . LEU A 1 87 ? 13.795 -2.135 1.507 1.00 92.62 87 LEU A O 1
ATOM 719 N N . GLU A 1 88 ? 12.351 -3.825 1.260 1.00 91.38 88 GLU A N 1
ATOM 720 C CA . GLU A 1 88 ? 13.393 -4.847 1.091 1.00 91.38 88 GLU A CA 1
ATOM 721 C C . GLU A 1 88 ? 13.897 -4.936 -0.362 1.00 91.38 88 GLU A C 1
ATOM 723 O O . GLU A 1 88 ? 14.896 -5.601 -0.634 1.00 91.38 88 GLU A O 1
ATOM 728 N N . LYS A 1 89 ? 13.232 -4.266 -1.313 1.00 92.50 89 LYS A N 1
ATOM 729 C CA . LYS A 1 89 ? 13.602 -4.307 -2.732 1.00 92.50 89 LYS A CA 1
ATOM 730 C C . LYS A 1 89 ? 14.713 -3.311 -3.051 1.00 92.50 89 LYS A C 1
ATOM 732 O O . LYS A 1 89 ? 14.632 -2.138 -2.693 1.00 92.50 89 LYS A O 1
ATOM 737 N N . GLU A 1 90 ? 15.702 -3.759 -3.829 1.00 91.88 90 GLU A N 1
ATOM 738 C CA . GLU A 1 90 ? 16.868 -2.955 -4.240 1.00 91.88 90 GLU A CA 1
ATOM 739 C C . GLU A 1 90 ? 16.484 -1.597 -4.841 1.00 91.88 90 GLU A C 1
ATOM 741 O O . GLU A 1 90 ? 17.139 -0.597 -4.562 1.00 91.88 90 GLU A O 1
ATOM 746 N N . TYR A 1 91 ? 15.379 -1.543 -5.591 1.00 92.69 91 TYR A N 1
ATOM 747 C CA . TYR A 1 91 ? 14.829 -0.314 -6.170 1.00 92.69 91 TYR A CA 1
ATOM 748 C C . TYR A 1 91 ? 14.628 0.816 -5.145 1.00 92.69 91 TYR A C 1
ATOM 750 O O . TYR A 1 91 ? 14.859 1.978 -5.468 1.00 92.69 91 TYR A O 1
ATOM 758 N N . PHE A 1 92 ? 14.217 0.479 -3.918 1.00 90.12 92 PHE A N 1
ATOM 759 C CA . PHE A 1 92 ? 13.988 1.436 -2.830 1.00 90.12 92 PHE A CA 1
ATOM 760 C C . PHE A 1 92 ? 15.188 1.575 -1.881 1.00 90.12 92 PHE A C 1
ATOM 762 O O . PHE A 1 92 ? 15.202 2.486 -1.061 1.00 90.12 92 PHE A O 1
ATOM 769 N N . LEU A 1 93 ? 16.193 0.696 -1.982 1.00 85.69 93 LEU A N 1
ATOM 770 C CA . LEU A 1 93 ? 17.414 0.743 -1.165 1.00 85.69 93 LEU A CA 1
ATOM 771 C C . LEU A 1 93 ? 18.561 1.504 -1.845 1.00 85.69 93 LEU A C 1
ATOM 773 O O . LEU A 1 93 ? 19.374 2.132 -1.172 1.00 85.69 93 LEU A O 1
ATOM 777 N N . MET A 1 94 ? 18.667 1.398 -3.170 1.00 78.94 94 MET A N 1
ATOM 778 C CA . MET A 1 94 ? 19.836 1.845 -3.937 1.00 78.94 94 MET A CA 1
ATOM 779 C C . MET A 1 94 ? 19.606 3.163 -4.686 1.00 78.94 94 MET A C 1
ATOM 781 O O . MET A 1 94 ? 20.568 3.771 -5.158 1.00 78.94 94 MET A O 1
ATOM 785 N N . CYS A 1 95 ? 18.357 3.613 -4.831 1.00 64.69 95 CYS A N 1
ATOM 786 C CA . CYS A 1 95 ? 18.012 4.757 -5.670 1.00 64.69 95 CYS A CA 1
ATOM 787 C C . CYS A 1 95 ? 17.199 5.800 -4.904 1.00 64.69 95 CYS A C 1
ATOM 789 O O . CYS A 1 95 ? 16.033 5.566 -4.611 1.00 64.69 95 CYS A O 1
ATOM 791 N N . VAL A 1 96 ? 17.774 6.993 -4.709 1.00 75.75 96 VAL A N 1
ATOM 792 C CA . VAL A 1 96 ? 17.022 8.168 -4.248 1.00 75.75 96 VAL A CA 1
ATOM 793 C C . VAL A 1 96 ? 16.165 8.671 -5.408 1.00 75.75 96 VAL A C 1
ATOM 795 O O . VAL A 1 96 ? 16.650 9.357 -6.308 1.00 75.75 96 VAL A O 1
ATOM 798 N N . ASN A 1 97 ? 14.897 8.279 -5.416 1.00 82.81 97 ASN A N 1
ATOM 799 C CA . ASN A 1 97 ? 13.905 8.711 -6.394 1.00 82.81 97 ASN A CA 1
ATOM 800 C C . ASN A 1 97 ? 12.637 9.221 -5.686 1.00 82.81 97 ASN A C 1
ATOM 802 O O . ASN A 1 97 ? 12.443 9.005 -4.489 1.00 82.81 97 ASN A O 1
ATOM 806 N N . SER A 1 98 ? 11.761 9.899 -6.429 1.00 92.19 98 SER A N 1
ATOM 807 C CA . SER A 1 98 ? 10.504 10.443 -5.893 1.00 92.19 98 SER A CA 1
ATOM 808 C C . SER A 1 98 ? 9.579 9.367 -5.312 1.00 92.19 98 SER A C 1
ATOM 810 O O . SER A 1 98 ? 8.774 9.660 -4.430 1.00 92.19 98 SER A O 1
ATOM 812 N N . HIS A 1 99 ? 9.688 8.116 -5.770 1.00 94.62 99 HIS A N 1
ATOM 813 C CA . HIS A 1 99 ? 8.911 7.005 -5.227 1.00 94.62 99 HIS A CA 1
ATOM 814 C C . HIS A 1 99 ? 9.389 6.614 -3.825 1.00 94.62 99 HIS A C 1
ATOM 816 O O . HIS A 1 99 ? 8.553 6.379 -2.955 1.00 94.62 99 HIS A O 1
ATOM 822 N N . GLN A 1 100 ? 10.705 6.584 -3.582 1.00 94.19 100 GLN A N 1
ATOM 823 C CA . GLN A 1 100 ? 11.264 6.355 -2.248 1.00 94.19 100 GLN A CA 1
ATOM 824 C C . GLN A 1 100 ? 10.792 7.438 -1.274 1.00 94.19 100 GLN A C 1
ATOM 826 O O . GLN A 1 100 ? 10.278 7.112 -0.205 1.00 94.19 100 GLN A O 1
ATOM 831 N N . GLU A 1 101 ? 10.882 8.710 -1.668 1.00 94.00 101 GLU A N 1
ATOM 832 C CA . GLU A 1 101 ? 10.420 9.826 -0.837 1.00 94.00 101 GLU A CA 1
ATOM 833 C C . GLU A 1 101 ? 8.926 9.697 -0.494 1.00 94.00 101 GLU A C 1
ATOM 835 O O . GLU A 1 101 ? 8.536 9.837 0.666 1.00 94.00 101 GLU A O 1
ATOM 840 N N . ALA A 1 102 ? 8.082 9.349 -1.472 1.00 96.50 102 ALA A N 1
ATOM 841 C CA . ALA A 1 102 ? 6.653 9.143 -1.243 1.00 96.50 102 ALA A CA 1
ATOM 842 C C . ALA A 1 102 ? 6.370 7.987 -0.264 1.00 96.50 102 ALA A C 1
ATOM 844 O O . ALA A 1 102 ? 5.483 8.095 0.592 1.00 96.50 102 ALA A O 1
ATOM 845 N N . VAL A 1 103 ? 7.123 6.885 -0.356 1.00 96.75 103 VAL A N 1
ATOM 846 C CA . VAL A 1 103 ? 7.016 5.750 0.576 1.00 96.75 103 VAL A CA 1
ATOM 847 C C . VAL A 1 103 ? 7.419 6.173 1.988 1.00 96.75 103 VAL A C 1
ATOM 849 O O . VAL A 1 103 ? 6.685 5.895 2.936 1.00 96.75 103 VAL A O 1
ATOM 852 N N . GLU A 1 104 ? 8.542 6.875 2.140 1.00 95.00 104 GLU A N 1
ATOM 853 C CA . GLU A 1 104 ? 9.027 7.354 3.438 1.00 95.00 104 GLU A CA 1
ATOM 854 C C . GLU A 1 104 ? 8.036 8.323 4.092 1.00 95.00 104 GLU A C 1
ATOM 856 O O . GLU A 1 104 ? 7.670 8.137 5.254 1.00 95.00 104 GLU A O 1
ATOM 861 N N . GLN A 1 105 ? 7.515 9.294 3.338 1.00 97.25 105 GLN A N 1
ATOM 862 C CA . GLN A 1 105 ? 6.484 10.218 3.820 1.00 97.25 105 GLN A CA 1
ATOM 863 C C . GLN A 1 105 ? 5.212 9.478 4.256 1.00 97.25 105 GLN A C 1
ATOM 865 O O . GLN A 1 105 ? 4.633 9.787 5.301 1.00 97.25 105 GLN A O 1
ATOM 870 N N . THR A 1 106 ? 4.797 8.461 3.497 1.00 98.44 106 THR A N 1
ATOM 871 C CA . THR A 1 106 ? 3.631 7.637 3.846 1.00 98.44 106 THR A CA 1
ATOM 872 C C . THR A 1 106 ? 3.869 6.842 5.130 1.00 98.44 106 THR A C 1
ATOM 874 O O . THR A 1 106 ? 2.985 6.766 5.982 1.00 98.44 106 THR A O 1
ATOM 877 N N . ILE A 1 107 ? 5.068 6.285 5.317 1.00 97.88 107 ILE A N 1
ATOM 878 C CA . ILE A 1 107 ? 5.437 5.580 6.550 1.00 97.88 107 ILE A CA 1
ATOM 879 C C . ILE A 1 107 ? 5.416 6.534 7.745 1.00 97.88 107 ILE A C 1
ATOM 881 O O . ILE A 1 107 ? 4.847 6.180 8.774 1.00 97.88 107 ILE A O 1
ATOM 885 N N . VAL A 1 108 ? 5.964 7.745 7.614 1.00 98.00 108 VAL A N 1
ATOM 886 C CA . VAL A 1 108 ? 5.915 8.760 8.682 1.00 98.00 108 VAL A CA 1
ATOM 887 C C . VAL A 1 108 ? 4.467 9.095 9.052 1.00 98.00 108 VAL A C 1
ATOM 889 O O . VAL A 1 108 ? 4.142 9.176 10.236 1.00 98.00 108 VAL A O 1
ATOM 892 N N . ALA A 1 109 ? 3.568 9.219 8.071 1.00 98.38 109 ALA A N 1
ATOM 893 C CA . ALA A 1 109 ? 2.147 9.431 8.343 1.00 98.38 109 ALA A CA 1
ATOM 894 C C . ALA A 1 109 ? 1.519 8.255 9.119 1.00 98.38 109 ALA A C 1
ATOM 896 O O . ALA A 1 109 ? 0.813 8.477 10.101 1.00 98.38 109 ALA A O 1
ATOM 897 N N . LEU A 1 110 ? 1.824 7.010 8.737 1.00 98.50 110 LEU A N 1
ATOM 898 C CA . LEU A 1 110 ? 1.342 5.802 9.424 1.00 98.50 110 LEU A CA 1
ATOM 899 C C . LEU A 1 110 ? 1.922 5.649 10.844 1.00 98.50 110 LEU A C 1
ATOM 901 O O . LEU A 1 110 ? 1.254 5.136 11.738 1.00 98.50 110 LEU A O 1
ATOM 905 N N . GLN A 1 111 ? 3.143 6.126 11.091 1.00 98.06 111 GLN A N 1
ATOM 906 C CA . GLN A 1 111 ? 3.742 6.162 12.433 1.00 98.06 111 GLN A CA 1
ATOM 907 C C . GLN A 1 111 ? 3.052 7.161 13.372 1.00 98.06 111 GLN A C 1
ATOM 909 O O . GLN A 1 111 ? 3.168 7.041 14.592 1.00 98.06 111 GLN A O 1
ATOM 914 N N . MET A 1 112 ? 2.313 8.121 12.814 1.00 97.81 112 MET A N 1
ATOM 915 C CA . MET A 1 112 ? 1.519 9.107 13.547 1.00 97.81 112 MET A CA 1
ATOM 916 C C . MET A 1 112 ? 0.018 8.766 13.553 1.00 97.81 112 MET A C 1
ATOM 918 O O . MET A 1 112 ? -0.800 9.605 13.927 1.00 97.81 112 MET A O 1
ATOM 922 N N . ASP A 1 113 ? -0.359 7.549 13.143 1.00 98.62 113 ASP A N 1
ATOM 923 C CA . ASP A 1 113 ? -1.756 7.130 13.044 1.00 98.62 113 ASP A CA 1
ATOM 924 C C . ASP A 1 113 ? -2.460 7.106 14.413 1.00 98.62 113 ASP A C 1
ATOM 926 O O . ASP A 1 113 ? -1.866 6.875 15.470 1.00 98.62 113 ASP A O 1
ATOM 930 N N . ASN A 1 114 ? -3.773 7.323 14.407 1.00 97.81 114 ASN A N 1
ATOM 931 C CA . ASN A 1 114 ? -4.578 7.246 15.623 1.00 97.81 114 ASN A CA 1
ATOM 932 C C . ASN A 1 114 ? -4.657 5.812 16.169 1.00 97.81 114 ASN A C 1
ATOM 934 O O . ASN A 1 114 ? -4.768 5.618 17.380 1.00 97.81 114 ASN A O 1
ATOM 938 N N . ASP A 1 115 ? -4.600 4.816 15.289 1.00 98.62 115 ASP A N 1
ATOM 939 C CA . ASP A 1 115 ? -4.654 3.408 15.650 1.00 98.62 115 ASP A CA 1
ATOM 940 C C . ASP A 1 115 ? -3.279 2.888 16.105 1.00 98.62 115 ASP A C 1
ATOM 942 O O . ASP A 1 115 ? -2.251 3.113 15.461 1.00 98.62 115 ASP A O 1
ATOM 946 N N . ASN A 1 116 ? -3.244 2.202 17.249 1.00 98.12 116 ASN A N 1
ATOM 947 C CA . ASN A 1 116 ? -1.991 1.737 17.844 1.00 98.12 116 ASN A CA 1
ATOM 948 C C . ASN A 1 116 ? -1.331 0.608 17.050 1.00 98.12 116 ASN A C 1
ATOM 950 O O . ASN A 1 116 ? -0.101 0.572 17.002 1.00 98.12 116 ASN A O 1
ATOM 954 N N . ASP A 1 117 ? -2.108 -0.265 16.407 1.00 98.00 117 ASP A N 1
ATOM 955 C CA . ASP A 1 117 ? -1.545 -1.353 15.609 1.00 98.00 117 ASP A CA 1
ATOM 956 C C . ASP A 1 117 ? -0.900 -0.785 14.345 1.00 98.00 117 ASP A C 1
ATOM 958 O O . ASP A 1 117 ? 0.195 -1.201 13.967 1.00 98.00 117 ASP A O 1
ATOM 962 N N . VAL A 1 118 ? -1.527 0.219 13.722 1.00 98.50 118 VAL A N 1
ATOM 963 C CA . VAL A 1 118 ? -0.944 0.904 12.557 1.00 98.50 118 VAL A CA 1
ATOM 964 C C . VAL A 1 118 ? 0.402 1.528 12.922 1.00 98.50 118 VAL A C 1
ATOM 966 O O . VAL A 1 118 ? 1.396 1.242 12.252 1.00 98.50 118 VAL A O 1
ATOM 969 N N . LYS A 1 119 ? 0.464 2.295 14.022 1.00 98.00 119 LYS A N 1
ATOM 970 C CA . LYS A 1 119 ? 1.723 2.879 14.515 1.00 98.00 119 LYS A CA 1
ATOM 971 C C . LYS A 1 119 ? 2.777 1.812 14.774 1.00 98.00 119 LYS A C 1
ATOM 973 O O . LYS A 1 119 ? 3.904 1.928 14.300 1.00 98.00 119 LYS A O 1
ATOM 978 N N . TYR A 1 120 ? 2.400 0.756 15.493 1.00 96.56 120 TYR A N 1
ATOM 979 C CA . TYR A 1 120 ? 3.293 -0.346 15.832 1.00 96.56 120 TYR A CA 1
ATOM 980 C C . TYR A 1 120 ? 3.917 -0.960 14.573 1.00 96.56 120 TYR A C 1
ATOM 982 O O . TYR A 1 120 ? 5.141 -0.990 14.441 1.00 96.56 120 TYR A O 1
ATOM 990 N N . PHE A 1 121 ? 3.101 -1.371 13.599 1.00 96.31 121 PHE A N 1
ATOM 991 C CA . PHE A 1 121 ? 3.611 -1.999 12.379 1.00 96.31 121 PHE A CA 1
ATOM 992 C C . PHE A 1 121 ? 4.342 -1.027 11.442 1.00 96.31 121 PHE A C 1
ATOM 994 O O . PHE A 1 121 ? 5.225 -1.465 10.709 1.00 96.31 121 PHE A O 1
ATOM 1001 N N . ALA A 1 122 ? 4.045 0.275 11.487 1.00 96.69 122 ALA A N 1
ATOM 1002 C CA . ALA A 1 122 ? 4.771 1.291 10.723 1.00 96.69 122 ALA A CA 1
ATOM 1003 C C . ALA A 1 122 ? 6.143 1.645 11.331 1.00 96.69 122 ALA A C 1
ATOM 1005 O O . ALA A 1 122 ? 7.066 2.036 10.610 1.00 96.69 122 ALA A O 1
ATOM 1006 N N . SER A 1 123 ? 6.304 1.505 12.650 1.00 94.25 123 SER A N 1
ATOM 1007 C CA . SER A 1 123 ? 7.563 1.784 13.354 1.00 94.25 123 SER A CA 1
ATOM 1008 C C . SER A 1 123 ? 8.525 0.593 13.379 1.00 94.25 123 SER A C 1
ATOM 1010 O O . SER A 1 123 ? 9.738 0.790 13.439 1.00 94.25 123 SER A O 1
ATOM 1012 N N . ILE A 1 124 ? 8.029 -0.645 13.309 1.00 83.00 124 ILE A N 1
ATOM 1013 C CA . ILE A 1 124 ? 8.893 -1.832 13.361 1.00 83.00 124 ILE A CA 1
ATOM 1014 C C . ILE A 1 124 ? 9.756 -1.939 12.105 1.00 83.00 124 ILE A C 1
ATOM 1016 O O . ILE A 1 124 ? 9.282 -1.801 10.977 1.00 83.00 124 ILE A O 1
ATOM 1020 N N . HIS A 1 125 ? 11.050 -2.190 12.302 1.00 66.12 125 HIS A N 1
ATOM 1021 C CA . HIS A 1 125 ? 11.975 -2.567 11.234 1.00 66.12 125 HIS A CA 1
ATOM 1022 C C . HIS A 1 125 ? 11.970 -4.094 11.056 1.00 66.12 125 HIS A C 1
ATOM 1024 O O . HIS A 1 125 ? 11.993 -4.800 12.067 1.00 66.12 125 HIS A O 1
ATOM 1030 N N . PRO A 1 126 ? 12.020 -4.629 9.819 1.00 58.94 126 PRO A N 1
ATOM 1031 C CA . PRO A 1 126 ? 12.134 -6.076 9.577 1.00 58.94 126 PRO A CA 1
ATOM 1032 C C . PRO A 1 126 ? 13.302 -6.748 10.315 1.00 58.94 126 PRO A C 1
ATOM 1034 O O . PRO A 1 126 ? 13.225 -7.911 10.700 1.00 58.94 126 PRO A O 1
ATOM 1037 N N . ALA A 1 127 ? 14.380 -6.005 10.586 1.00 56.62 127 ALA A N 1
ATOM 1038 C CA . ALA A 1 127 ? 15.525 -6.504 11.347 1.00 56.62 127 ALA A CA 1
ATOM 1039 C C . ALA A 1 127 ? 15.193 -6.828 12.819 1.00 56.62 127 ALA A C 1
ATOM 1041 O O . ALA A 1 127 ? 15.854 -7.669 13.421 1.00 56.62 127 ALA A O 1
ATOM 1042 N N . SER A 1 128 ? 14.166 -6.200 13.403 1.00 50.84 128 SER A N 1
ATOM 1043 C CA . SER A 1 128 ? 13.788 -6.411 14.807 1.00 50.84 128 SER A CA 1
ATOM 1044 C C . SER A 1 128 ? 12.963 -7.681 15.036 1.00 50.84 128 SER A C 1
ATOM 1046 O O . SER A 1 128 ? 12.880 -8.136 16.170 1.00 50.84 128 SER A O 1
ATOM 1048 N N . THR A 1 129 ? 12.369 -8.269 13.992 1.00 51.28 129 THR A N 1
ATOM 1049 C CA . THR A 1 129 ? 11.528 -9.479 14.101 1.00 51.28 129 THR A CA 1
ATOM 1050 C C . THR A 1 129 ? 12.331 -10.776 13.995 1.00 51.28 129 THR A C 1
ATOM 1052 O O . THR A 1 129 ? 11.958 -11.771 14.603 1.00 51.28 129 THR A O 1
ATOM 1055 N N . LYS A 1 130 ? 13.479 -10.774 13.303 1.00 45.38 130 LYS A N 1
ATOM 1056 C CA . LYS A 1 130 ? 14.331 -11.975 13.181 1.00 45.38 130 LYS A CA 1
ATOM 1057 C C . LYS A 1 130 ? 15.035 -12.366 14.487 1.00 45.38 130 LYS A C 1
ATOM 1059 O O . LYS A 1 130 ? 15.391 -13.521 14.658 1.00 45.38 130 LYS A O 1
ATOM 1064 N N . ILE A 1 131 ? 15.210 -11.428 15.420 1.00 43.81 131 ILE A N 1
ATOM 1065 C CA . ILE A 1 131 ? 15.883 -11.696 16.703 1.00 43.81 131 ILE A CA 1
ATOM 1066 C C . ILE A 1 131 ? 14.938 -12.373 17.718 1.00 43.81 131 ILE A C 1
ATOM 1068 O O . ILE A 1 131 ? 15.407 -13.066 18.619 1.00 43.81 131 ILE A O 1
ATOM 1072 N N . SER A 1 132 ? 13.614 -12.221 17.587 1.00 45.12 132 SER A N 1
ATOM 1073 C CA . SER A 1 132 ? 12.664 -12.796 18.552 1.00 45.12 132 SER A CA 1
ATOM 1074 C C . SER A 1 132 ? 12.357 -14.281 18.332 1.00 45.12 132 SER A C 1
ATOM 1076 O O . SER A 1 132 ? 12.063 -14.969 19.306 1.00 45.12 132 SER A O 1
ATOM 1078 N N . ASP A 1 133 ? 12.465 -14.794 17.102 1.00 44.78 133 ASP A N 1
ATOM 1079 C CA . ASP A 1 133 ? 12.144 -16.202 16.805 1.00 44.78 133 ASP A CA 1
ATOM 1080 C C . ASP A 1 133 ? 13.270 -17.172 17.221 1.00 44.78 133 ASP A C 1
ATOM 1082 O O . ASP A 1 133 ? 13.000 -18.267 17.728 1.00 44.78 133 ASP A O 1
ATOM 1086 N N . ASP A 1 134 ? 14.535 -16.747 17.130 1.00 43.53 134 ASP A N 1
ATOM 1087 C CA . ASP A 1 134 ? 15.686 -17.551 17.574 1.00 43.53 134 ASP A CA 1
ATOM 1088 C C . ASP A 1 134 ? 15.789 -17.637 19.109 1.00 43.53 134 ASP A C 1
ATOM 1090 O O . ASP A 1 134 ? 16.267 -18.632 19.661 1.00 43.53 134 ASP A O 1
ATOM 1094 N N . ALA A 1 135 ? 15.289 -16.625 19.825 1.00 43.97 135 ALA A N 1
ATOM 1095 C CA . ALA A 1 135 ? 15.286 -16.608 21.288 1.00 43.97 135 ALA A CA 1
ATOM 1096 C C . ALA A 1 135 ? 14.222 -17.537 21.903 1.00 43.97 135 ALA A C 1
ATOM 1098 O O . ALA A 1 135 ? 14.352 -17.929 23.063 1.00 43.97 135 ALA A O 1
ATOM 1099 N N . MET A 1 136 ? 13.187 -17.921 21.145 1.00 48.03 136 MET A N 1
ATOM 1100 C CA . MET A 1 136 ? 12.085 -18.755 21.645 1.00 48.03 136 MET A CA 1
ATOM 1101 C C . MET A 1 136 ? 12.266 -20.257 21.362 1.00 48.03 136 MET A C 1
ATOM 1103 O O . MET A 1 136 ? 11.566 -21.075 21.954 1.00 48.03 136 MET A O 1
ATOM 1107 N N . SER A 1 137 ? 13.242 -20.639 20.528 1.00 46.69 137 SER A N 1
ATOM 1108 C CA . SER A 1 137 ? 13.489 -22.042 20.144 1.00 46.69 137 SER A CA 1
ATOM 1109 C C . SER A 1 137 ? 14.461 -22.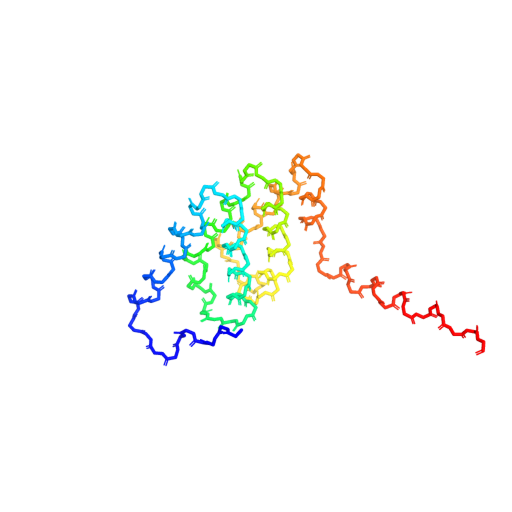804 21.061 1.00 46.69 137 SER A C 1
ATOM 1111 O O . SER A 1 137 ? 14.640 -24.008 20.894 1.00 46.69 137 SER A O 1
ATOM 1113 N N . THR A 1 138 ? 15.082 -22.157 22.056 1.00 48.44 138 THR A N 1
ATOM 1114 C CA . THR A 1 138 ? 16.083 -22.796 22.945 1.00 48.44 138 THR A CA 1
ATOM 1115 C C . THR A 1 138 ? 15.571 -23.167 24.340 1.00 48.44 138 THR A C 1
ATOM 1117 O O . THR A 1 138 ? 16.322 -23.728 25.137 1.00 48.44 138 THR A O 1
ATOM 1120 N N . ALA A 1 139 ? 14.290 -22.946 24.643 1.00 50.56 139 ALA A N 1
ATOM 1121 C CA . ALA A 1 139 ? 13.711 -23.247 25.953 1.00 50.56 139 ALA A CA 1
ATOM 1122 C C . ALA A 1 139 ? 12.620 -24.328 25.884 1.00 50.56 139 ALA A C 1
ATOM 1124 O O . ALA A 1 139 ? 11.459 -24.050 26.163 1.00 50.56 139 ALA A O 1
ATOM 1125 N N . SER A 1 140 ? 12.977 -25.565 25.520 1.00 48.78 140 SER A N 1
ATOM 1126 C CA . SER A 1 140 ? 12.285 -26.785 25.987 1.00 48.78 140 SER A CA 1
ATOM 1127 C C . SER A 1 140 ? 12.972 -28.047 25.469 1.00 48.78 140 SER A C 1
ATOM 1129 O O . SER A 1 140 ? 12.615 -28.583 24.426 1.00 48.78 140 SER A O 1
ATOM 1131 N N . SER A 1 141 ? 13.940 -28.551 26.232 1.00 39.91 141 SER A N 1
ATOM 1132 C CA . SER A 1 141 ? 14.185 -29.992 26.306 1.00 39.91 141 SER A CA 1
ATOM 1133 C C . SER A 1 141 ? 14.861 -30.312 27.634 1.00 39.91 141 SER A C 1
ATOM 1135 O O . SER A 1 141 ? 16.082 -30.327 27.765 1.00 39.91 141 SER A O 1
ATOM 1137 N N . THR A 1 142 ? 14.027 -30.528 28.641 1.00 54.91 142 THR A N 1
ATOM 1138 C CA . THR A 1 142 ? 14.380 -31.324 29.811 1.00 54.91 142 THR A CA 1
ATOM 1139 C C . THR A 1 142 ? 13.222 -32.278 30.003 1.00 54.91 142 THR A C 1
ATOM 1141 O O . THR A 1 142 ? 12.178 -31.836 30.465 1.00 54.91 142 THR A O 1
ATOM 1144 N N . TYR A 1 143 ? 13.385 -33.520 29.547 1.00 45.06 143 TYR A N 1
ATOM 1145 C CA . TYR A 1 143 ? 12.971 -34.769 30.198 1.00 45.06 143 TYR A CA 1
ATOM 1146 C C . TYR A 1 143 ? 13.573 -35.950 29.436 1.00 45.06 143 TYR A C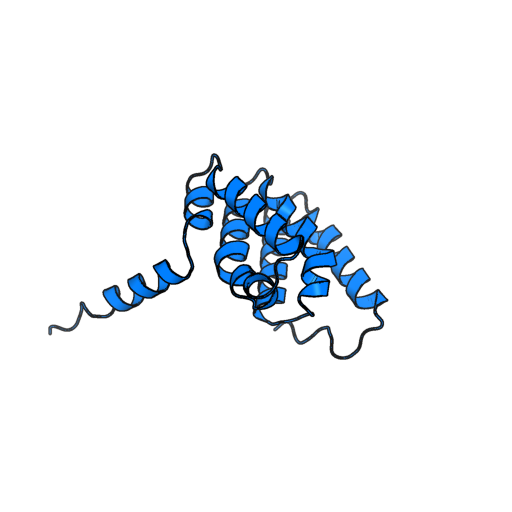 1
ATOM 1148 O O . TYR A 1 143 ? 13.488 -35.951 28.188 1.00 45.06 143 TYR A O 1
#

Sequence (143 aa):
MVKKLYNAPTPTFVIDLMNELIERFYRCPKWSGRQAFVFICQTIIEDDCLPMDHFAEYLLPHLLHLASDRVPNVRVLLAKTLRQTLLEKEYFLMCVNSHQEAVEQTIVALQMDNDNDVKYFASIHPASTKISDDAMSTASSTY

Radius of gyration: 17.05 Å; chains: 1; bounding box: 36×45×56 Å

pLDDT: mean 85.57, std 18.76, range [39.91, 98.81]

Secondary structure (DSSP, 8-state):
----TTSS--HHHHHHHHHHHIIIIIT-SSHHHHHHHHHHHHHHHHTT-S-HHHIIIIIHHHHHHGGG-S-HHHHHHHHHHHHHTGGGSHHHHS---HHHHHHHHHHHHHHT-SSHHHHHHHH--GGGTHHHHHHHSSS----

InterPro domains:
  IPR011989 Armadillo-like helical [G3DSA:1.25.10.10] (2-125)
  IPR016024 Armadillo-type fold [SSF48371] (14-124)
  IPR051023 Protein Phosphatase 2A Regulatory Subunit A [PTHR10648] (3-127)

Organism: Micrurus surinamensis (NCBI:txid129470)